Protein AF-A0A485BFW8-F1 (afdb_monomer_lite)

pLDDT: mean 76.59, std 16.91, range [36.94, 95.75]

Sequence (68 aa):
MRLRRWKWALTRYWVNTAIAVADDPVTMARAFRLAIDAGLLARQAGPGARSAQAQATSPLTGFLEALV

InterPro domains:
  IPR008867 Thiazole synthase [PTHR34266] (15-64)
  IPR013785 Aldolase-type TIM barrel [G3DSA:3.20.20.70] (13-65)
  IPR033983 Thiazole synthase ThiG [PF05690] (15-59)

Structure (mmCIF, N/CA/C/O backbone):
data_AF-A0A485BFW8-F1
#
_entry.id   AF-A0A485BFW8-F1
#
loop_
_atom_site.group_PDB
_atom_site.id
_atom_site.type_symbol
_atom_site.label_atom_id
_atom_site.label_alt_id
_atom_site.label_comp_id
_atom_site.label_asym_id
_atom_site.label_entity_id
_atom_site.label_seq_id
_atom_site.pdbx_PDB_ins_code
_atom_site.Cartn_x
_atom_site.Cartn_y
_atom_site.Cartn_z
_atom_site.occupancy
_atom_site.B_iso_or_equiv
_atom_site.auth_seq_id
_atom_site.auth_comp_id
_atom_site.auth_asym_id
_atom_site.auth_atom_id
_atom_site.pdbx_PDB_model_num
ATOM 1 N N . MET A 1 1 ? 15.943 39.616 -7.272 1.00 36.94 1 MET A N 1
ATOM 2 C CA . MET A 1 1 ? 15.594 38.271 -7.786 1.00 36.94 1 MET A CA 1
ATOM 3 C C . MET A 1 1 ? 14.872 37.491 -6.690 1.00 36.94 1 MET A C 1
ATOM 5 O O . MET A 1 1 ? 15.474 37.193 -5.669 1.00 36.94 1 MET A O 1
ATOM 9 N N . ARG A 1 2 ? 13.559 37.255 -6.833 1.00 48.12 2 ARG A N 1
ATOM 10 C CA . ARG A 1 2 ? 12.737 36.510 -5.858 1.00 48.12 2 ARG A CA 1
ATOM 11 C C . ARG A 1 2 ? 12.890 35.010 -6.114 1.00 48.12 2 ARG A C 1
ATOM 13 O O . ARG A 1 2 ? 12.379 34.514 -7.115 1.00 48.12 2 ARG A O 1
ATOM 20 N N . LEU A 1 3 ? 13.541 34.291 -5.202 1.00 45.84 3 LEU A N 1
ATOM 21 C CA . LEU A 1 3 ? 13.491 32.830 -5.171 1.00 45.84 3 LEU A CA 1
ATOM 22 C C . LEU A 1 3 ? 12.047 32.414 -4.866 1.00 45.84 3 LEU A C 1
ATOM 24 O O . LEU A 1 3 ? 11.529 32.632 -3.769 1.00 45.84 3 LEU A O 1
ATOM 28 N N . ARG A 1 4 ? 11.365 31.876 -5.879 1.00 52.94 4 ARG A N 1
ATOM 29 C CA . ARG A 1 4 ? 10.030 31.294 -5.745 1.00 52.94 4 ARG A CA 1
ATOM 30 C C . ARG A 1 4 ? 10.140 30.097 -4.805 1.00 52.94 4 ARG A C 1
ATOM 32 O O . ARG A 1 4 ? 10.600 29.029 -5.190 1.00 52.94 4 ARG A O 1
ATOM 39 N N . ARG A 1 5 ? 9.731 30.314 -3.555 1.00 44.38 5 ARG A N 1
ATOM 40 C CA . ARG A 1 5 ? 9.457 29.282 -2.553 1.00 44.38 5 ARG A CA 1
ATOM 41 C C . ARG A 1 5 ? 8.524 28.251 -3.192 1.00 44.38 5 ARG A C 1
ATOM 43 O O . ARG A 1 5 ? 7.340 28.527 -3.386 1.00 44.38 5 ARG A O 1
ATOM 50 N N . TRP A 1 6 ? 9.067 27.092 -3.548 1.00 39.56 6 TRP A N 1
ATOM 51 C CA . TRP A 1 6 ? 8.290 25.931 -3.953 1.00 39.56 6 TRP A CA 1
ATOM 52 C C . TRP A 1 6 ? 7.416 25.531 -2.761 1.00 39.56 6 TRP A C 1
ATOM 54 O O . TRP A 1 6 ? 7.881 24.927 -1.797 1.00 39.56 6 TRP A O 1
ATOM 64 N N . LYS A 1 7 ? 6.148 25.952 -2.779 1.00 43.28 7 LYS A N 1
ATOM 65 C CA . LYS A 1 7 ? 5.114 25.410 -1.897 1.00 43.28 7 LYS A CA 1
ATOM 66 C C . LYS A 1 7 ? 4.843 23.983 -2.373 1.00 43.28 7 LYS A C 1
ATOM 68 O O . LYS A 1 7 ? 3.957 23.752 -3.189 1.00 43.28 7 LYS A O 1
ATOM 73 N N . TRP A 1 8 ? 5.659 23.045 -1.903 1.00 43.09 8 TRP A N 1
ATOM 74 C CA . TRP A 1 8 ? 5.435 21.614 -2.063 1.00 43.09 8 TRP A CA 1
ATOM 75 C C . TRP A 1 8 ? 4.157 21.248 -1.302 1.00 43.09 8 TRP A C 1
ATOM 77 O O . TRP A 1 8 ? 4.136 21.207 -0.074 1.00 43.09 8 TRP A O 1
ATOM 87 N N . ALA A 1 9 ? 3.056 21.097 -2.038 1.00 38.09 9 ALA A N 1
ATOM 88 C CA . ALA A 1 9 ? 1.767 20.708 -1.490 1.00 38.09 9 ALA A CA 1
ATOM 89 C C . ALA A 1 9 ? 1.872 19.303 -0.870 1.00 38.09 9 ALA A C 1
ATOM 91 O O . ALA A 1 9 ? 2.326 18.352 -1.504 1.00 38.09 9 ALA A O 1
ATOM 92 N N . LEU A 1 10 ? 1.465 19.217 0.392 1.00 49.47 10 LEU A N 1
ATOM 93 C CA . LEU A 1 10 ? 1.742 18.184 1.394 1.00 49.47 10 LEU A CA 1
ATOM 94 C C . LEU A 1 10 ? 1.057 16.822 1.153 1.00 49.47 10 LEU A C 1
ATOM 96 O O . LEU A 1 10 ? 0.577 16.201 2.096 1.00 49.47 10 LEU A O 1
ATOM 100 N N . THR A 1 11 ? 0.919 16.344 -0.086 1.00 52.53 11 THR A N 1
ATOM 101 C CA . THR A 1 11 ? 0.196 15.074 -0.338 1.00 52.53 11 THR A CA 1
ATOM 102 C C . THR A 1 11 ? 0.559 14.384 -1.653 1.00 52.53 11 THR A C 1
ATOM 104 O O . THR A 1 11 ? -0.288 13.759 -2.288 1.00 52.53 11 THR A O 1
ATOM 107 N N . ARG A 1 12 ? 1.815 14.473 -2.103 1.00 55.94 12 ARG A N 1
ATOM 108 C CA . ARG A 1 12 ? 2.237 13.775 -3.324 1.00 55.94 12 ARG A CA 1
ATOM 109 C C . ARG A 1 12 ? 3.620 13.161 -3.159 1.00 55.94 12 ARG A C 1
ATOM 111 O O . ARG A 1 12 ? 4.609 13.877 -3.048 1.00 55.94 12 ARG A O 1
ATOM 118 N N . TYR A 1 13 ? 3.664 11.831 -3.138 1.00 59.91 13 TYR A N 1
ATOM 119 C CA . TYR A 1 13 ? 4.909 11.072 -3.144 1.00 59.91 13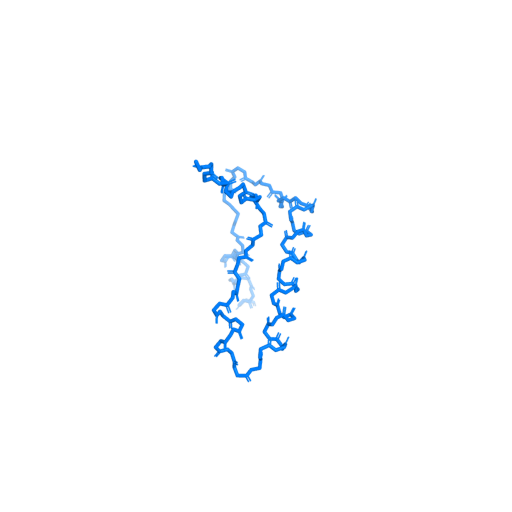 TYR A CA 1
ATOM 120 C C . TYR A 1 13 ? 5.595 11.244 -4.501 1.00 59.91 13 TYR A C 1
ATOM 122 O O . TYR A 1 13 ? 4.973 11.091 -5.554 1.00 59.91 13 TYR A O 1
ATOM 130 N N . TRP A 1 14 ? 6.875 11.600 -4.475 1.00 61.06 14 TRP A N 1
ATOM 131 C CA . TRP A 1 14 ? 7.728 11.611 -5.654 1.00 61.06 14 TRP A CA 1
ATOM 132 C C . TRP A 1 14 ? 8.345 10.232 -5.834 1.00 61.06 14 TRP A C 1
ATOM 134 O O . TRP A 1 14 ? 9.094 9.770 -4.981 1.00 61.06 14 TRP A O 1
ATOM 144 N N . VAL A 1 15 ? 8.028 9.585 -6.952 1.00 72.62 15 VAL A N 1
ATOM 145 C CA . VAL A 1 15 ? 8.476 8.220 -7.278 1.00 72.62 15 VAL A CA 1
ATOM 146 C C . VAL A 1 15 ? 9.358 8.199 -8.530 1.00 72.62 15 VAL A C 1
ATOM 148 O O . VAL A 1 15 ? 9.412 7.212 -9.254 1.00 72.62 15 VAL A O 1
ATOM 151 N N . ASN A 1 16 ? 10.069 9.303 -8.784 1.00 81.44 16 ASN A N 1
ATOM 152 C CA . ASN A 1 16 ? 10.832 9.508 -10.017 1.00 81.44 16 ASN A CA 1
ATOM 153 C C . ASN A 1 16 ? 11.922 8.445 -10.199 1.00 81.44 16 ASN A C 1
ATOM 155 O O . ASN A 1 16 ? 11.985 7.825 -11.253 1.00 81.44 16 ASN A O 1
ATOM 159 N N . THR A 1 17 ? 12.736 8.188 -9.171 1.00 81.44 17 THR A N 1
ATOM 160 C CA . THR A 1 17 ? 13.842 7.224 -9.275 1.00 81.44 17 THR A CA 1
ATOM 161 C C . THR A 1 17 ? 13.337 5.792 -9.408 1.00 81.44 17 THR A C 1
ATOM 163 O O . THR A 1 17 ? 13.808 5.078 -10.279 1.00 81.44 17 THR A O 1
ATOM 166 N N . ALA A 1 18 ? 12.348 5.387 -8.604 1.00 80.44 18 ALA A N 1
ATOM 167 C CA . ALA A 1 18 ? 11.807 4.026 -8.632 1.00 80.44 18 ALA A CA 1
ATOM 168 C C . ALA A 1 18 ? 11.157 3.673 -9.980 1.00 80.44 18 ALA A C 1
ATOM 170 O O . ALA A 1 18 ? 11.273 2.541 -10.430 1.00 80.44 18 ALA A O 1
ATOM 171 N N . ILE A 1 19 ? 10.507 4.639 -10.640 1.00 83.81 19 ILE A N 1
ATOM 172 C CA . ILE A 1 19 ? 9.976 4.454 -11.998 1.00 83.81 19 ILE A CA 1
ATOM 173 C C . ILE A 1 19 ? 11.109 4.465 -13.032 1.00 83.81 19 ILE A C 1
ATOM 175 O O . ILE A 1 19 ? 11.098 3.649 -13.946 1.00 83.81 19 ILE A O 1
ATOM 179 N N . ALA A 1 20 ? 12.084 5.369 -12.897 1.00 84.75 20 ALA A N 1
ATOM 180 C CA . ALA A 1 20 ? 13.146 5.550 -13.887 1.00 84.75 20 ALA A CA 1
ATOM 181 C C . ALA A 1 20 ? 14.125 4.370 -13.985 1.00 84.75 20 ALA A C 1
ATOM 183 O O . ALA A 1 20 ? 14.700 4.167 -15.049 1.00 84.75 20 ALA A O 1
ATOM 184 N N . VAL A 1 21 ? 14.32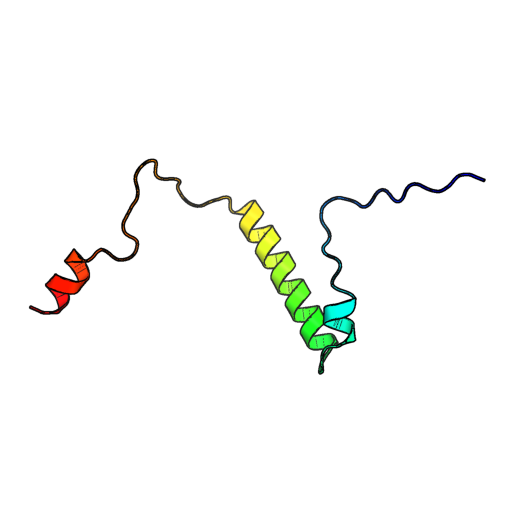9 3.617 -12.898 1.00 92.06 21 VAL A N 1
ATOM 185 C CA . VAL A 1 21 ? 15.254 2.466 -12.865 1.00 92.06 21 VAL A CA 1
ATOM 186 C C . VAL A 1 21 ? 14.553 1.107 -12.960 1.00 92.06 21 VAL A C 1
ATOM 188 O O . VAL A 1 21 ? 15.217 0.084 -12.841 1.00 92.06 21 VAL A O 1
ATOM 191 N N . ALA A 1 22 ? 13.228 1.075 -13.121 1.00 92.25 22 ALA A N 1
ATOM 192 C CA . ALA A 1 22 ? 12.481 -0.175 -13.234 1.00 92.25 22 ALA A CA 1
ATOM 193 C C . ALA A 1 22 ? 12.667 -0.819 -14.616 1.00 92.25 22 ALA A C 1
ATOM 195 O O . ALA A 1 22 ? 12.687 -0.114 -15.622 1.00 92.25 22 ALA A O 1
ATOM 196 N N . ASP A 1 23 ? 12.701 -2.155 -14.661 1.00 95.00 23 ASP A N 1
ATOM 197 C CA . ASP A 1 23 ? 12.755 -2.919 -15.919 1.00 95.00 23 ASP A CA 1
ATOM 198 C C . ASP A 1 23 ? 11.533 -2.641 -16.814 1.00 95.00 23 ASP A C 1
ATOM 200 O O . ASP A 1 23 ? 11.649 -2.555 -18.034 1.00 95.00 23 ASP A O 1
ATOM 204 N N . ASP A 1 24 ? 10.362 -2.434 -16.196 1.00 95.75 24 ASP A N 1
ATOM 205 C CA . ASP A 1 24 ? 9.152 -1.926 -16.849 1.00 95.75 24 ASP A CA 1
ATOM 206 C C . ASP A 1 24 ? 8.631 -0.668 -16.118 1.00 95.75 24 ASP A C 1
ATOM 208 O O . ASP A 1 24 ? 7.836 -0.756 -15.168 1.00 95.75 24 ASP A O 1
ATOM 212 N N . PRO A 1 25 ? 9.048 0.532 -16.564 1.00 92.06 25 PRO A N 1
ATOM 213 C CA . PRO A 1 25 ? 8.625 1.803 -15.982 1.00 92.06 25 PRO A CA 1
ATOM 214 C C . PRO A 1 25 ? 7.117 2.056 -16.075 1.00 92.06 25 PRO A C 1
ATOM 216 O O . PRO A 1 25 ? 6.547 2.725 -15.209 1.00 92.06 25 PRO A O 1
ATOM 219 N N . VAL A 1 26 ? 6.443 1.535 -17.107 1.00 94.31 26 VAL A N 1
ATOM 220 C CA . VAL A 1 26 ? 5.002 1.748 -17.310 1.00 94.31 26 VAL A CA 1
ATOM 221 C C . VAL A 1 26 ? 4.215 0.939 -16.290 1.00 94.31 26 VAL A C 1
ATOM 223 O O . VAL A 1 26 ? 3.302 1.468 -15.648 1.00 94.31 26 VAL A O 1
ATOM 226 N N . THR A 1 27 ? 4.591 -0.323 -16.095 1.00 94.81 27 THR A N 1
ATOM 227 C CA . THR A 1 27 ? 3.991 -1.169 -15.060 1.00 94.81 27 THR A CA 1
ATOM 228 C C . THR A 1 27 ? 4.287 -0.623 -13.665 1.00 94.81 27 THR A C 1
ATOM 230 O O . THR A 1 27 ? 3.369 -0.525 -12.849 1.00 94.81 27 THR A O 1
ATOM 233 N N . MET A 1 28 ? 5.510 -0.146 -13.407 1.00 92.56 28 MET A N 1
ATOM 234 C CA . MET A 1 28 ? 5.863 0.488 -12.132 1.00 92.56 28 MET A CA 1
ATOM 235 C C . MET A 1 28 ? 5.028 1.750 -11.859 1.00 92.56 28 MET A C 1
ATOM 237 O O . MET A 1 28 ? 4.487 1.928 -10.765 1.00 92.56 28 MET A O 1
ATOM 241 N N . ALA A 1 29 ? 4.841 2.611 -12.862 1.00 90.00 29 ALA A N 1
ATOM 242 C CA . ALA A 1 29 ? 4.001 3.800 -12.735 1.00 90.00 29 ALA A CA 1
ATOM 243 C C . ALA A 1 29 ? 2.531 3.448 -12.434 1.00 90.00 29 ALA A C 1
ATOM 245 O O . ALA A 1 29 ? 1.897 4.091 -11.590 1.00 90.00 29 ALA A O 1
ATOM 246 N N . ARG A 1 30 ? 1.990 2.406 -13.083 1.00 93.69 30 ARG A N 1
ATOM 247 C CA . ARG A 1 30 ? 0.635 1.895 -12.809 1.00 93.69 30 ARG A CA 1
ATOM 248 C C . ARG A 1 30 ? 0.515 1.352 -11.385 1.00 93.69 30 ARG A C 1
ATOM 250 O O . ARG A 1 30 ? -0.455 1.676 -10.703 1.00 93.69 30 ARG A O 1
ATOM 257 N N . ALA A 1 31 ? 1.506 0.598 -10.912 1.00 92.56 31 ALA A N 1
ATOM 258 C CA . ALA A 1 31 ? 1.532 0.074 -9.548 1.00 92.56 31 ALA A CA 1
ATOM 259 C C . ALA A 1 31 ? 1.513 1.204 -8.504 1.00 92.56 31 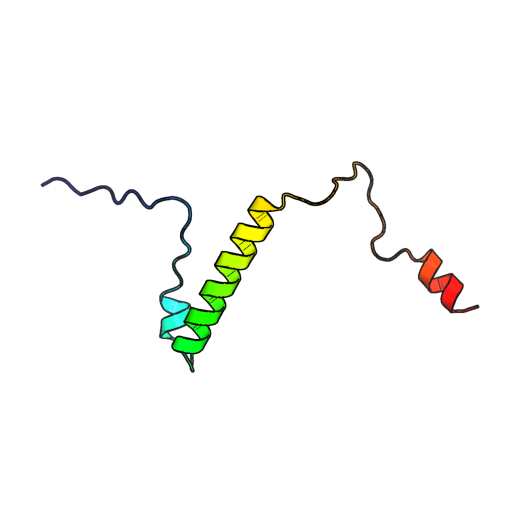ALA A C 1
ATOM 261 O O . ALA A 1 31 ? 0.695 1.186 -7.583 1.00 92.56 31 ALA A O 1
ATOM 262 N N . PHE A 1 32 ? 2.334 2.245 -8.689 1.00 90.56 32 PHE A N 1
ATOM 263 C CA . PHE A 1 32 ? 2.316 3.413 -7.805 1.00 90.56 32 PHE A CA 1
ATOM 264 C C . PHE A 1 32 ? 0.982 4.155 -7.823 1.00 90.56 32 PHE A C 1
ATOM 266 O O . PHE A 1 32 ? 0.526 4.614 -6.7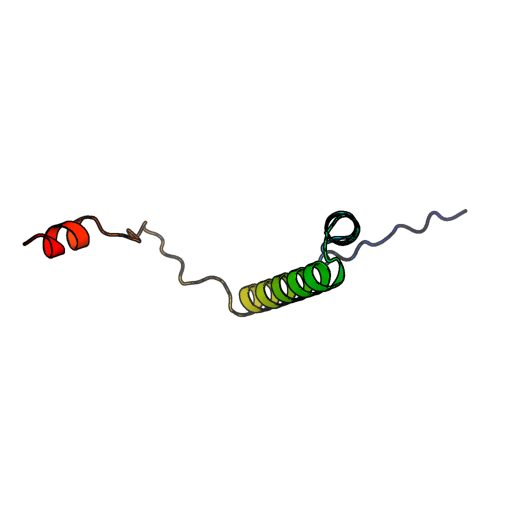75 1.00 90.56 32 PHE A O 1
ATOM 273 N N . ARG A 1 33 ? 0.333 4.262 -8.988 1.00 90.19 33 ARG A N 1
ATOM 274 C CA . ARG A 1 33 ? -0.997 4.869 -9.072 1.00 90.19 33 ARG A CA 1
ATOM 275 C C . ARG A 1 33 ? -2.008 4.109 -8.213 1.00 90.19 33 ARG A C 1
ATOM 277 O O . ARG A 1 33 ? -2.701 4.735 -7.415 1.00 90.19 33 ARG A O 1
ATOM 284 N N . LEU A 1 34 ? -2.039 2.783 -8.336 1.00 93.56 34 LEU A N 1
ATOM 285 C CA . LEU A 1 34 ? -2.926 1.928 -7.546 1.00 93.56 34 LEU A CA 1
ATOM 286 C C . LEU A 1 34 ? -2.643 2.041 -6.044 1.00 93.56 34 LEU A C 1
ATOM 288 O O . LEU A 1 34 ? -3.577 2.168 -5.259 1.00 93.56 34 LEU A O 1
ATOM 292 N N . ALA A 1 35 ? -1.370 2.060 -5.640 1.00 90.00 35 ALA A N 1
ATOM 293 C CA . ALA A 1 35 ? -0.986 2.208 -4.236 1.00 90.00 35 ALA A CA 1
ATOM 294 C C . ALA A 1 35 ? -1.465 3.541 -3.632 1.00 90.00 35 ALA A C 1
ATOM 296 O O . ALA A 1 35 ? -1.955 3.577 -2.502 1.00 90.00 35 ALA A O 1
ATOM 297 N N . ILE A 1 36 ? -1.362 4.638 -4.391 1.00 89.94 36 ILE A N 1
ATOM 298 C CA . ILE A 1 36 ? -1.861 5.953 -3.966 1.00 89.94 36 ILE A CA 1
ATOM 299 C C . ILE A 1 36 ? -3.384 5.933 -3.834 1.00 89.94 36 ILE A C 1
ATOM 301 O O . ILE A 1 36 ? -3.906 6.380 -2.813 1.00 89.94 36 ILE A O 1
ATOM 305 N N . ASP A 1 37 ? -4.091 5.409 -4.837 1.00 91.31 37 ASP A N 1
ATOM 306 C CA . ASP A 1 37 ? -5.554 5.352 -4.824 1.00 91.31 37 ASP A CA 1
ATOM 307 C C . ASP A 1 37 ? -6.054 4.487 -3.650 1.00 91.31 37 ASP A C 1
ATOM 309 O O . ASP A 1 37 ? -6.939 4.910 -2.904 1.00 91.31 37 ASP A O 1
ATOM 313 N N . ALA A 1 38 ? -5.412 3.344 -3.389 1.00 90.88 38 ALA A N 1
ATOM 314 C CA . ALA A 1 38 ? -5.694 2.503 -2.227 1.00 90.88 38 ALA A CA 1
ATOM 315 C C . ALA A 1 38 ? -5.448 3.239 -0.897 1.00 90.88 38 ALA A C 1
ATOM 317 O O . ALA A 1 38 ? -6.285 3.184 0.003 1.00 90.88 38 ALA A O 1
ATOM 318 N N . GLY A 1 39 ? -4.339 3.975 -0.774 1.00 88.62 39 GLY A N 1
ATOM 319 C CA . GLY A 1 39 ? -4.040 4.772 0.419 1.00 88.62 39 GLY A CA 1
ATOM 320 C C . GLY A 1 39 ? -5.051 5.898 0.662 1.00 88.62 39 GLY A C 1
ATOM 321 O O . GLY A 1 39 ? -5.430 6.163 1.806 1.00 88.62 39 GLY A O 1
ATOM 322 N N . LEU A 1 40 ? -5.536 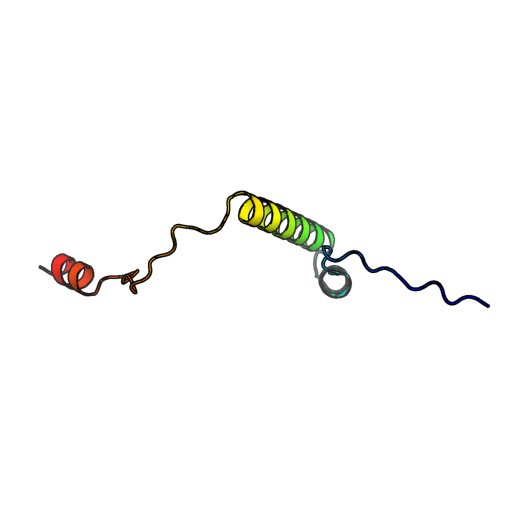6.541 -0.405 1.00 90.69 40 LEU A N 1
ATOM 323 C CA . LEU A 1 40 ? -6.590 7.555 -0.318 1.00 90.69 40 LEU A CA 1
ATOM 324 C C . LEU A 1 40 ? -7.921 6.950 0.129 1.00 90.69 40 LEU A C 1
ATOM 326 O O . LEU A 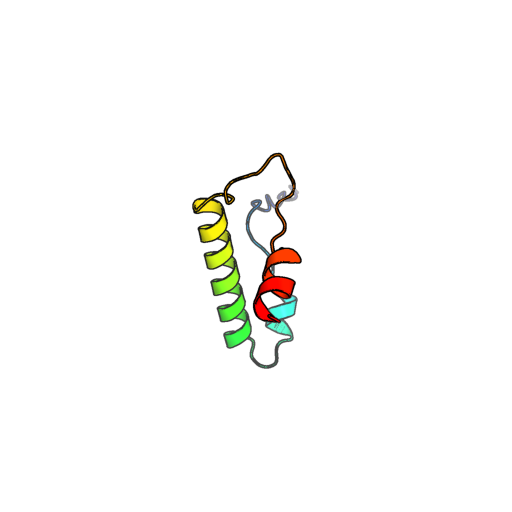1 40 ? -8.574 7.525 1.000 1.00 90.69 40 LEU A O 1
ATOM 330 N N . LEU A 1 41 ? -8.297 5.796 -0.426 1.00 91.19 41 LEU A N 1
ATOM 331 C CA . LEU A 1 41 ? -9.497 5.069 -0.014 1.00 91.19 41 LEU A CA 1
ATOM 332 C C . LEU A 1 41 ? -9.401 4.620 1.447 1.00 91.19 41 LEU A C 1
ATOM 334 O O . LEU A 1 41 ? -10.332 4.853 2.209 1.00 91.19 41 LEU A O 1
ATOM 338 N N . ALA A 1 42 ? -8.261 4.074 1.877 1.00 88.81 42 ALA A N 1
ATOM 339 C CA . ALA A 1 42 ? -8.040 3.668 3.266 1.00 88.81 42 ALA A CA 1
ATOM 340 C C . ALA A 1 42 ? -8.143 4.854 4.240 1.00 88.81 42 ALA A C 1
ATOM 342 O O . ALA A 1 42 ? -8.757 4.747 5.300 1.00 88.81 42 ALA A O 1
ATOM 343 N N . ARG A 1 43 ? -7.601 6.022 3.864 1.00 87.12 43 ARG A N 1
ATOM 344 C CA . ARG A 1 43 ? -7.755 7.254 4.651 1.00 87.12 43 ARG A CA 1
ATOM 345 C C . ARG A 1 43 ? -9.222 7.676 4.777 1.00 87.12 43 ARG A C 1
ATOM 347 O O . ARG A 1 43 ? -9.608 8.155 5.839 1.00 87.12 43 ARG A O 1
ATOM 354 N N . GLN A 1 44 ? -10.005 7.543 3.708 1.00 89.81 44 GLN A N 1
ATOM 355 C CA . GLN A 1 44 ? -11.429 7.898 3.697 1.00 89.81 44 GLN A CA 1
ATOM 356 C C . GLN A 1 44 ? -12.285 6.898 4.477 1.00 89.81 44 GLN A C 1
ATOM 358 O O . GLN A 1 44 ? -13.196 7.316 5.183 1.00 89.81 44 GLN A O 1
ATOM 363 N N . ALA A 1 45 ? -11.970 5.604 4.392 1.00 91.31 45 ALA A N 1
ATOM 364 C CA . ALA A 1 45 ? -12.641 4.550 5.149 1.00 91.31 45 ALA A CA 1
ATOM 365 C C . ALA A 1 45 ? -12.469 4.719 6.670 1.00 91.31 45 ALA A C 1
ATOM 367 O O . ALA A 1 45 ? -13.320 4.288 7.443 1.00 91.31 45 ALA A O 1
ATOM 368 N N . GLY A 1 46 ? -11.391 5.389 7.090 1.00 81.38 46 GLY A N 1
ATOM 369 C CA . GLY A 1 46 ? -11.067 5.607 8.492 1.00 81.38 46 GLY A CA 1
ATOM 370 C C . GLY A 1 46 ? -10.396 4.384 9.130 1.00 81.38 46 GLY A C 1
ATOM 371 O O . GLY A 1 46 ? -10.408 3.285 8.575 1.00 81.38 46 GLY A O 1
ATOM 372 N N . PRO A 1 47 ? -9.738 4.559 10.287 1.00 77.31 47 PRO A N 1
ATOM 373 C CA . PRO A 1 47 ? -9.131 3.443 10.999 1.00 77.31 47 PRO A CA 1
ATOM 374 C C . PRO A 1 47 ? -10.209 2.464 11.484 1.00 77.31 47 PRO A C 1
ATOM 376 O O . PRO A 1 47 ? -11.300 2.880 11.873 1.00 77.31 47 PRO A O 1
ATOM 379 N N . GLY A 1 48 ? -9.871 1.172 11.520 1.00 79.50 48 GLY A N 1
ATOM 380 C CA . GLY A 1 48 ? -10.709 0.155 12.156 1.00 79.50 48 GLY A CA 1
ATOM 381 C C . GLY A 1 48 ? -10.957 0.443 13.642 1.00 79.50 48 GLY A C 1
ATOM 382 O O . GLY A 1 48 ? -10.311 1.312 14.242 1.00 79.50 48 GLY A O 1
ATOM 383 N N . ALA A 1 49 ? -11.898 -0.295 14.236 1.00 79.00 49 ALA A N 1
ATOM 384 C CA . ALA A 1 49 ? -12.252 -0.155 15.645 1.00 79.00 49 ALA A CA 1
ATOM 385 C C . ALA A 1 49 ? -10.995 -0.191 16.530 1.00 79.00 49 ALA A C 1
ATOM 387 O O . ALA A 1 49 ? -10.194 -1.124 16.476 1.00 79.00 49 ALA A O 1
ATOM 388 N N . ARG A 1 50 ? -10.811 0.858 17.335 1.00 79.88 50 ARG A N 1
ATOM 389 C CA . ARG A 1 50 ? -9.707 0.939 18.292 1.00 79.88 50 ARG A CA 1
ATOM 390 C C . ARG A 1 50 ? -10.140 0.248 19.577 1.00 79.88 50 ARG A C 1
ATOM 392 O O . ARG A 1 50 ? -11.138 0.643 20.171 1.00 79.88 50 ARG A O 1
ATOM 399 N N . SER A 1 51 ? -9.383 -0.752 20.011 1.00 83.88 51 SER A N 1
ATOM 400 C CA . SER A 1 51 ? -9.561 -1.375 21.322 1.00 83.88 51 SER A CA 1
ATOM 401 C C . SER A 1 51 ? -8.577 -0.764 22.319 1.00 83.88 51 SER A C 1
ATOM 403 O O . SER A 1 51 ? -7.407 -0.568 21.995 1.00 83.88 51 SER A O 1
ATOM 405 N N . ALA A 1 52 ? -9.042 -0.472 23.535 1.00 87.75 52 ALA A N 1
ATOM 406 C CA . ALA A 1 52 ? -8.182 -0.034 24.640 1.00 87.75 52 ALA A CA 1
ATOM 407 C C . ALA A 1 52 ? -7.380 -1.194 25.259 1.00 87.75 52 ALA A C 1
ATOM 409 O O . ALA A 1 52 ? -6.435 -0.971 26.011 1.00 87.75 52 ALA A O 1
ATOM 410 N N . GLN A 1 53 ? -7.763 -2.432 24.945 1.00 88.44 53 GLN A N 1
ATOM 411 C CA . GLN A 1 53 ? -7.106 -3.650 25.399 1.00 88.44 53 GLN A CA 1
ATOM 412 C C . GLN A 1 53 ? -6.530 -4.400 24.200 1.00 88.44 53 GLN A C 1
ATOM 414 O O . GLN A 1 53 ? -7.138 -4.435 23.126 1.00 88.44 53 GLN A O 1
ATOM 419 N N . ALA A 1 54 ? -5.366 -5.019 24.388 1.00 81.38 54 ALA A N 1
ATOM 420 C CA . ALA A 1 54 ? -4.791 -5.902 23.385 1.00 81.38 54 ALA A CA 1
ATOM 421 C C . ALA A 1 54 ? -5.740 -7.083 23.134 1.00 81.38 54 ALA A C 1
ATOM 423 O O . ALA A 1 54 ? -6.177 -7.749 24.070 1.00 81.38 54 ALA A O 1
ATOM 424 N N . GLN A 1 55 ? -6.052 -7.336 21.867 1.00 80.81 55 GLN A N 1
ATOM 425 C CA . GLN A 1 55 ? -6.794 -8.512 21.430 1.00 80.81 55 GLN A CA 1
ATOM 426 C C . GLN A 1 55 ? -5.825 -9.406 20.665 1.00 80.81 55 GLN A C 1
ATOM 428 O O . GLN A 1 55 ? -5.121 -8.935 19.771 1.00 80.81 55 GLN A O 1
ATOM 433 N N . ALA A 1 56 ? -5.758 -10.684 21.034 1.00 82.25 56 ALA A N 1
ATOM 434 C CA . ALA A 1 56 ? -4.939 -11.639 20.307 1.00 82.25 56 ALA A CA 1
ATOM 435 C C . ALA A 1 56 ? -5.528 -11.823 18.903 1.00 82.25 56 ALA A C 1
ATOM 437 O O . ALA A 1 56 ? -6.634 -12.334 18.755 1.00 82.25 56 ALA A O 1
ATOM 438 N N . THR A 1 57 ? -4.786 -11.415 17.874 1.00 78.00 57 THR A N 1
ATOM 439 C CA . THR A 1 57 ? -5.184 -11.620 16.470 1.00 78.00 57 THR A CA 1
ATOM 440 C C . THR A 1 57 ? -5.127 -13.093 16.068 1.00 78.00 57 THR A C 1
ATOM 442 O O . THR A 1 57 ? -5.801 -13.496 15.127 1.00 78.00 57 THR A O 1
ATOM 445 N N . SER A 1 58 ? -4.361 -13.887 16.821 1.00 80.12 58 SER A N 1
ATOM 446 C CA . SER A 1 58 ? -4.264 -15.342 16.716 1.00 80.12 58 SER A CA 1
ATOM 447 C C . SER A 1 58 ? -4.281 -15.941 18.129 1.00 80.12 58 SER A C 1
ATOM 449 O O . SER A 1 58 ? -3.216 -16.154 18.713 1.00 80.12 58 SER A O 1
ATOM 451 N N . PRO A 1 59 ? -5.460 -16.141 18.745 1.00 78.31 59 PRO A N 1
ATOM 452 C CA . PRO A 1 59 ? -5.551 -16.686 20.095 1.00 78.31 59 PRO A CA 1
ATOM 453 C C . PRO A 1 59 ? -4.952 -18.096 20.147 1.00 78.31 59 PRO A C 1
ATOM 455 O O . PRO A 1 59 ? -5.414 -18.993 19.446 1.00 78.31 59 PRO A O 1
ATOM 458 N N . LEU A 1 60 ? -3.945 -18.303 21.001 1.00 74.38 60 LEU A N 1
ATOM 459 C CA . LEU A 1 60 ? -3.314 -19.615 21.214 1.00 74.38 60 LEU A CA 1
ATOM 460 C C . LEU A 1 60 ? -4.344 -20.695 21.588 1.00 74.38 60 LEU A C 1
ATOM 462 O O . LEU A 1 60 ? -4.194 -21.850 21.208 1.00 74.38 60 LEU A O 1
ATOM 466 N N . THR A 1 61 ? -5.412 -20.313 22.288 1.00 74.88 61 THR A N 1
ATOM 467 C CA . THR A 1 61 ? -6.517 -21.206 22.658 1.00 74.88 61 THR A CA 1
ATOM 468 C C . THR A 1 61 ? -7.208 -21.824 21.443 1.00 74.88 61 THR A C 1
ATOM 470 O O . THR A 1 61 ? -7.444 -23.025 21.444 1.00 74.88 61 THR A O 1
ATOM 473 N N . GLY A 1 62 ? -7.432 -21.058 20.368 1.00 70.94 62 GLY A N 1
ATOM 474 C CA . GLY A 1 62 ? -8.020 -21.590 19.133 1.00 70.94 62 GLY A CA 1
ATOM 475 C C . GLY A 1 62 ? -7.087 -22.547 18.381 1.00 70.94 62 GLY A C 1
ATOM 476 O O . GLY A 1 62 ? -7.551 -23.464 17.712 1.00 70.94 62 GLY A O 1
ATOM 477 N N . PHE A 1 63 ? -5.768 -22.380 18.522 1.00 72.00 63 PHE A N 1
ATOM 478 C CA . PHE A 1 63 ? -4.794 -23.330 17.974 1.00 72.00 63 PHE A CA 1
ATOM 479 C C . PHE A 1 63 ? -4.812 -24.669 18.727 1.00 72.00 63 PHE A C 1
ATOM 481 O O . PHE A 1 63 ? -4.650 -25.718 18.112 1.00 72.00 63 PHE A O 1
ATOM 488 N N . LEU A 1 64 ? -5.024 -24.642 20.046 1.00 74.19 64 LEU A N 1
ATOM 489 C CA . LEU A 1 64 ? -5.051 -25.845 20.880 1.00 74.19 64 LEU A CA 1
ATOM 490 C C . LEU A 1 64 ? -6.353 -26.646 20.729 1.00 74.19 64 LEU A C 1
ATOM 492 O O . LEU A 1 64 ? -6.302 -27.869 20.763 1.00 74.19 64 LEU A O 1
ATOM 496 N N . GLU A 1 65 ? -7.493 -25.987 20.509 1.00 72.50 65 GLU A N 1
ATOM 497 C CA . GLU A 1 65 ? -8.771 -26.666 20.236 1.00 72.50 65 GLU A CA 1
ATOM 498 C C . GLU A 1 65 ? -8.773 -27.415 18.896 1.00 72.50 65 GLU A C 1
ATOM 500 O O . GLU A 1 65 ? -9.385 -28.468 18.793 1.00 72.50 65 GLU A O 1
ATOM 505 N N . ALA A 1 66 ? -8.057 -26.925 17.878 1.00 67.81 66 ALA A N 1
ATOM 506 C CA . ALA A 1 66 ? -7.982 -27.578 16.566 1.00 67.81 66 ALA A CA 1
ATOM 507 C C . ALA A 1 66 ? -7.128 -28.867 16.544 1.00 67.81 66 ALA A C 1
ATOM 509 O O . ALA A 1 66 ? -7.085 -29.557 15.526 1.00 67.81 66 ALA A O 1
ATOM 510 N N . LEU A 1 67 ? -6.409 -29.162 17.633 1.00 63.94 67 LEU A N 1
ATOM 511 C CA . LEU A 1 67 ? -5.541 -30.336 17.794 1.00 63.94 67 LEU A CA 1
ATOM 512 C C . LEU A 1 67 ? -6.208 -31.487 18.570 1.00 63.94 67 LEU A C 1
ATOM 514 O O . LEU A 1 67 ? -5.576 -32.532 18.737 1.00 63.94 67 LEU A O 1
ATOM 518 N N . VAL A 1 68 ? -7.442 -31.296 19.046 1.00 54.53 68 VAL A N 1
ATOM 519 C CA . VAL A 1 68 ? -8.245 -32.279 19.795 1.00 54.53 68 VAL A CA 1
ATOM 520 C C . VAL A 1 68 ? -9.438 -32.707 18.950 1.00 54.53 68 VAL A C 1
ATOM 522 O O . VAL A 1 68 ? -9.732 -33.923 18.951 1.00 54.53 68 VAL A O 1
#

Secondary structure (DSSP, 8-state):
---------TT----HHHHHTSSSHHHHHHHHHHHHHHHHHHHHH-PPPPPSS---SS-HHHHHHTT-

Foldseek 3Di:
DDDPDPPPPDQDDDCPVVLVPDPHSVVVVVVVVVVSVVVVVDVVVPDPDDDPDDDPPDDVVVVVVVVD

Organism: Raoultella planticola (NCBI:txid575)

Radius of gyration: 21.83 Å; chains: 1; bounding box: 28×71×43 Å